Protein AF-A0A1I8AEU2-F1 (afdb_monomer)

Mean predicted aligned error: 7.52 Å

Foldseek 3Di:
DPPQVCVQVLCCQPVQWRDDPPPDDTDRHDDDDDDDDAPVVVVVQCPDPSCVSVVVRDDDDDDFDDLALVVLLVVVLVVCCPDPNVPFDDDPCPSSVLSLQQNLQQADADDQFGSSLLSCLSNPDDCCPPGVSRDHVVVSDVRRDDCRRVDTDDSVNSVVVVVVVRPPD

Sequence (169 aa):
APIKVLHPLLTATQEGNYNSTEGLGAIPYSGILLAHSNESEWHSFRNNKNNEAFIDRIYIVKVPYCLRVSDEIKIYDKLLFNSSLAKAHCAPDTLKMLAQFTVLSRLKEPENSNIYSKMRVYDGENLKDTDPKAKSIQEYRDSAGVDEGMNGLSTRFAFKILSKVFNFD

Organism: NCBI:txid37863

pLDDT: mean 86.26, std 9.97, range [40.31, 97.06]

InterPro domains:
  IPR010650 PrkA, C-terminal domain [PF06798] (116-166)
  IPR013153 PrkA, AAA domain [PF08298] (1-114)

Radius of gyration: 22.05 Å; Cα contacts (8 Å, |Δi|>4): 163; chains: 1; bounding box: 49×46×52 Å

Secondary structure (DSSP, 8-state):
--HHHHHHHHHHHHHSEE--SSSPPPEE--S-------HHHHHHHHT-GGGHHHHTT------PPP--HHHHHHHHHHHHHTSTTTTSPPPTTHHHHHHHHHHHTTSPPPTTS-HHHHHHHHHT---TTT-TTPPPHHHHHHHH-TTTTSSS--HHHHHHHHHHHTT--

Structure (mmCIF, N/CA/C/O backbone):
data_AF-A0A1I8AEU2-F1
#
_entry.id   AF-A0A1I8AEU2-F1
#
loop_
_atom_site.group_PDB
_atom_site.id
_atom_site.type_symbol
_atom_site.label_atom_id
_atom_site.label_alt_id
_atom_site.label_comp_id
_atom_site.label_asym_id
_atom_site.label_entity_id
_atom_site.label_seq_id
_atom_site.pdbx_PDB_ins_code
_atom_site.Cartn_x
_atom_site.Cartn_y
_atom_site.Cartn_z
_atom_site.occupancy
_atom_site.B_iso_or_equiv
_atom_site.auth_seq_id
_atom_site.auth_comp_id
_atom_site.auth_asym_id
_atom_site.auth_atom_id
_atom_site.pdbx_PDB_model_num
ATOM 1 N N . ALA A 1 1 ? 20.715 -3.245 -8.537 1.00 46.84 1 ALA A N 1
ATOM 2 C CA . ALA A 1 1 ? 21.049 -4.096 -9.702 1.00 46.84 1 ALA A CA 1
ATOM 3 C C . ALA A 1 1 ? 22.408 -3.681 -10.271 1.00 46.84 1 ALA A C 1
ATOM 5 O O . ALA A 1 1 ? 22.770 -2.520 -10.098 1.00 46.84 1 ALA A O 1
ATOM 6 N N . PRO A 1 2 ? 23.173 -4.580 -10.915 1.00 51.25 2 PRO A N 1
ATOM 7 C CA . PRO A 1 2 ? 24.433 -4.219 -11.563 1.00 51.25 2 PRO A CA 1
ATOM 8 C C . PRO A 1 2 ? 24.190 -3.206 -12.691 1.00 51.25 2 PRO A C 1
ATOM 10 O O . PRO A 1 2 ? 23.219 -3.337 -13.433 1.00 51.25 2 PRO A O 1
ATOM 13 N N . ILE A 1 3 ? 25.093 -2.235 -12.856 1.00 55.44 3 ILE A N 1
ATOM 14 C CA . ILE A 1 3 ? 25.007 -1.135 -13.843 1.00 55.44 3 ILE A CA 1
ATOM 15 C C . ILE A 1 3 ? 24.735 -1.646 -15.274 1.00 55.44 3 ILE A C 1
ATOM 17 O O . ILE A 1 3 ? 23.990 -1.022 -16.026 1.00 55.44 3 ILE A O 1
ATOM 21 N N . LYS A 1 4 ? 25.255 -2.834 -15.623 1.00 56.06 4 LYS A N 1
ATOM 22 C CA . LYS A 1 4 ? 25.052 -3.483 -16.932 1.00 56.06 4 LYS A CA 1
ATOM 23 C C . LYS A 1 4 ? 23.586 -3.789 -17.269 1.00 56.06 4 LYS A C 1
ATOM 25 O O . LYS A 1 4 ? 23.254 -3.864 -18.443 1.00 56.06 4 LYS A O 1
ATOM 30 N N . VAL A 1 5 ? 22.717 -3.947 -16.270 1.00 64.38 5 VAL A N 1
ATOM 31 C CA . VAL A 1 5 ? 21.297 -4.290 -16.476 1.00 64.38 5 VAL A CA 1
ATOM 32 C C . VAL A 1 5 ? 20.443 -3.044 -16.738 1.00 64.38 5 VAL A C 1
ATOM 34 O O . VAL A 1 5 ? 19.391 -3.133 -17.360 1.00 64.38 5 VAL A O 1
ATOM 37 N N . LEU A 1 6 ? 20.893 -1.869 -16.287 1.00 72.75 6 LEU A N 1
ATOM 38 C CA . LEU A 1 6 ? 20.122 -0.628 -16.397 1.00 72.75 6 LEU A CA 1
ATOM 39 C C . LEU A 1 6 ? 20.304 0.047 -17.762 1.00 72.75 6 LEU A C 1
ATOM 41 O O . LEU A 1 6 ? 19.353 0.607 -18.295 1.00 72.75 6 LEU A O 1
ATOM 45 N N . HIS A 1 7 ? 21.497 -0.037 -18.358 1.00 74.12 7 HIS A N 1
ATOM 46 C CA . HIS A 1 7 ? 21.808 0.644 -19.620 1.00 74.12 7 HIS A CA 1
ATOM 47 C C . HIS A 1 7 ? 20.855 0.288 -20.786 1.00 74.12 7 HIS A C 1
ATOM 49 O O . HIS A 1 7 ? 20.387 1.210 -21.454 1.00 74.12 7 HIS A O 1
ATOM 55 N N . PRO A 1 8 ? 20.471 -0.987 -21.008 1.00 80.44 8 PRO A N 1
ATOM 56 C CA . PRO A 1 8 ? 19.484 -1.338 -22.037 1.00 80.44 8 PRO A CA 1
ATOM 57 C C . PRO A 1 8 ? 18.094 -0.721 -21.817 1.00 80.44 8 PRO A C 1
ATOM 59 O O . PRO A 1 8 ? 17.364 -0.461 -22.769 1.00 80.44 8 PRO A O 1
ATOM 62 N N . LEU A 1 9 ? 17.712 -0.463 -20.561 1.00 82.19 9 LEU A N 1
ATOM 63 C CA . LEU A 1 9 ? 16.434 0.178 -20.231 1.00 82.19 9 LEU A CA 1
ATOM 64 C C . LEU A 1 9 ? 16.447 1.673 -20.577 1.00 82.19 9 LEU A C 1
ATOM 66 O O . LEU A 1 9 ? 15.413 2.248 -20.922 1.00 82.19 9 LEU A O 1
ATOM 70 N N . LEU A 1 10 ? 17.622 2.305 -20.524 1.00 80.62 10 LEU A N 1
ATOM 71 C CA . LEU A 1 10 ? 17.780 3.705 -20.900 1.00 80.62 10 LEU A CA 1
ATOM 72 C C . LEU A 1 10 ? 17.579 3.892 -22.406 1.00 80.62 10 LEU A C 1
ATOM 74 O O . LEU A 1 10 ? 16.810 4.754 -22.818 1.00 80.62 10 LEU A O 1
ATOM 78 N N . THR A 1 11 ? 18.207 3.044 -23.223 1.00 81.12 11 THR A N 1
ATOM 79 C CA . THR A 1 11 ? 18.029 3.093 -24.683 1.00 81.12 11 THR A CA 1
ATOM 80 C C . THR A 1 11 ? 16.595 2.725 -25.065 1.00 81.12 11 THR A C 1
ATOM 82 O O . THR A 1 11 ? 16.008 3.369 -25.928 1.00 81.12 11 THR A O 1
ATOM 85 N N . ALA A 1 12 ? 15.969 1.779 -24.353 1.00 85.44 12 ALA A N 1
ATOM 86 C CA . ALA A 1 12 ? 14.570 1.421 -24.580 1.00 85.44 12 ALA A CA 1
ATOM 87 C C . ALA A 1 12 ? 13.617 2.608 -24.341 1.00 85.44 12 ALA A C 1
ATOM 89 O O . ALA A 1 12 ? 12.700 2.831 -25.126 1.00 85.44 12 ALA A O 1
ATOM 90 N N . THR A 1 13 ? 13.846 3.398 -23.288 1.00 81.75 13 THR A N 1
ATOM 91 C CA . THR A 1 13 ? 13.002 4.564 -22.949 1.00 81.75 13 THR A CA 1
ATOM 92 C C . THR A 1 13 ? 13.289 5.813 -23.774 1.00 81.75 13 THR A C 1
ATOM 94 O O . THR A 1 13 ? 12.400 6.648 -23.915 1.00 81.75 13 THR A O 1
ATOM 97 N N . GLN A 1 14 ? 14.503 5.962 -24.310 1.00 80.19 14 GLN A N 1
ATOM 98 C CA . GLN A 1 14 ? 14.904 7.140 -25.086 1.00 80.19 14 GLN A CA 1
ATOM 99 C C . GLN A 1 14 ? 14.787 6.938 -26.596 1.00 80.19 14 GLN A C 1
ATOM 101 O O . GLN A 1 14 ? 14.231 7.779 -27.294 1.00 80.19 14 GLN A O 1
ATOM 106 N N . GLU A 1 15 ? 15.350 5.842 -27.096 1.00 83.19 15 GLU A N 1
ATOM 107 C CA . GLU A 1 15 ? 15.548 5.587 -28.526 1.00 83.19 15 GLU A CA 1
ATOM 108 C C . GLU A 1 15 ? 14.468 4.664 -29.098 1.00 83.19 15 GLU A C 1
ATOM 110 O O . GLU A 1 15 ? 14.429 4.434 -30.304 1.00 83.19 15 GLU A O 1
ATOM 115 N N . GLY A 1 16 ? 13.610 4.098 -28.240 1.00 83.19 16 GLY A N 1
ATOM 116 C CA . GLY A 1 16 ? 12.648 3.073 -28.640 1.00 83.19 16 GLY A CA 1
ATOM 117 C C . GLY A 1 16 ? 13.327 1.778 -29.083 1.00 83.19 16 GLY A C 1
ATOM 118 O O . GLY A 1 16 ? 12.747 1.020 -29.852 1.00 83.19 16 GLY A O 1
ATOM 119 N N . ASN A 1 17 ? 14.557 1.527 -28.621 1.00 86.88 17 ASN A N 1
ATOM 120 C CA . ASN A 1 17 ? 15.346 0.350 -28.969 1.00 86.88 17 ASN A CA 1
ATOM 121 C C . ASN A 1 17 ? 16.006 -0.249 -27.722 1.00 86.88 17 ASN A C 1
ATOM 123 O O . ASN A 1 17 ? 16.746 0.412 -26.991 1.00 86.88 17 ASN A O 1
ATOM 127 N N . TYR A 1 18 ? 15.761 -1.530 -27.480 1.00 85.81 18 TYR A N 1
ATOM 128 C CA . TYR A 1 18 ? 16.434 -2.295 -26.443 1.00 85.81 18 TYR A CA 1
ATOM 129 C C . TYR A 1 18 ? 17.752 -2.857 -26.988 1.00 85.81 18 TYR A C 1
ATOM 131 O O . TYR A 1 18 ? 17.756 -3.755 -27.834 1.00 85.81 18 TYR A O 1
ATOM 139 N N . ASN A 1 19 ? 18.875 -2.338 -26.489 1.00 82.81 19 ASN A N 1
ATOM 140 C CA . ASN A 1 19 ? 20.209 -2.785 -26.882 1.00 82.81 19 ASN A CA 1
ATOM 141 C C . ASN A 1 19 ? 20.679 -3.899 -25.938 1.00 82.81 19 ASN A C 1
ATOM 143 O O . ASN A 1 19 ? 21.010 -3.643 -24.780 1.00 82.81 19 ASN A O 1
ATOM 147 N N . SER A 1 20 ? 20.679 -5.142 -26.426 1.00 75.81 20 SER A N 1
ATOM 148 C CA . SER A 1 20 ? 21.097 -6.314 -25.650 1.00 75.81 20 SER A CA 1
ATOM 149 C C . SER A 1 20 ? 22.590 -6.278 -25.305 1.00 75.81 20 SER A C 1
ATOM 151 O O . SER A 1 20 ? 23.407 -5.709 -26.027 1.00 75.81 20 SER A O 1
ATOM 153 N N . THR A 1 21 ? 22.964 -6.929 -24.204 1.00 70.31 21 THR A N 1
ATOM 154 C CA . THR A 1 21 ? 24.356 -7.028 -23.745 1.00 70.31 21 THR A CA 1
ATOM 155 C C . THR A 1 21 ? 25.172 -8.116 -24.457 1.00 70.31 21 THR A C 1
ATOM 157 O O . THR A 1 21 ? 26.385 -8.156 -24.271 1.00 70.31 21 THR A O 1
ATOM 160 N N . GLU A 1 22 ? 24.548 -8.987 -25.263 1.00 71.19 22 GLU A N 1
ATOM 161 C CA . GLU A 1 22 ? 25.181 -10.201 -25.820 1.00 71.19 22 GLU A CA 1
ATOM 162 C C . GLU A 1 22 ? 25.041 -10.338 -27.347 1.00 71.19 22 GLU A C 1
ATOM 164 O O . GLU A 1 22 ? 24.439 -11.282 -27.849 1.00 71.19 22 GLU A O 1
ATOM 169 N N . GLY A 1 23 ? 25.591 -9.391 -28.116 1.00 66.44 23 GLY A N 1
ATOM 170 C CA . GLY A 1 23 ? 25.779 -9.535 -29.575 1.00 66.44 23 GLY A CA 1
ATOM 171 C C . GLY A 1 23 ? 24.501 -9.594 -30.427 1.00 66.44 23 GLY A C 1
ATOM 172 O O . GLY A 1 23 ? 24.580 -9.658 -31.652 1.00 66.44 23 GLY A O 1
ATOM 173 N N . LEU A 1 24 ? 23.329 -9.544 -29.797 1.00 73.62 24 LEU A N 1
ATOM 174 C CA . LEU A 1 24 ? 22.045 -9.360 -30.456 1.00 73.62 24 LEU A CA 1
ATOM 175 C C . LEU A 1 24 ? 21.896 -7.892 -30.868 1.00 73.62 24 LEU A C 1
ATOM 177 O O . LEU A 1 24 ? 22.227 -6.986 -30.100 1.00 73.62 24 LEU A O 1
ATOM 181 N N . GLY A 1 25 ? 21.398 -7.667 -32.084 1.00 79.06 25 GLY A N 1
ATOM 182 C CA . GLY A 1 25 ? 21.100 -6.327 -32.586 1.00 79.06 25 GLY A CA 1
ATOM 183 C C . GLY A 1 25 ? 20.028 -5.613 -31.758 1.00 79.06 25 GLY A C 1
ATOM 184 O O . GLY A 1 25 ? 19.332 -6.227 -30.947 1.00 79.06 25 GLY A O 1
ATOM 185 N N . ALA A 1 26 ? 19.897 -4.306 -31.979 1.00 83.69 26 ALA A N 1
ATOM 186 C CA . ALA A 1 26 ? 18.872 -3.485 -31.346 1.00 83.69 26 ALA A CA 1
ATOM 187 C C . ALA A 1 26 ? 17.470 -4.056 -31.616 1.00 83.69 26 ALA A C 1
ATOM 189 O O . ALA A 1 26 ? 17.099 -4.296 -32.767 1.00 83.69 26 ALA A O 1
ATOM 190 N N . ILE A 1 27 ? 16.695 -4.272 -30.554 1.00 89.31 27 ILE A N 1
ATOM 191 C CA . ILE A 1 27 ? 15.317 -4.759 -30.647 1.00 89.31 27 ILE A CA 1
ATOM 192 C C . ILE A 1 27 ? 14.381 -3.551 -30.542 1.00 89.31 27 ILE A C 1
ATOM 194 O O . ILE A 1 27 ? 14.435 -2.862 -29.521 1.00 89.31 27 ILE A O 1
ATOM 198 N N . PRO A 1 28 ? 13.500 -3.297 -31.527 1.00 90.12 28 PRO A N 1
ATOM 199 C CA . PRO A 1 28 ? 12.493 -2.249 -31.410 1.00 90.12 28 PRO A CA 1
ATOM 200 C C . PRO A 1 28 ? 11.640 -2.444 -30.152 1.00 90.12 28 PRO A C 1
ATOM 202 O O . PRO A 1 28 ? 11.097 -3.523 -29.914 1.00 90.12 28 PRO A O 1
ATOM 205 N N . TYR A 1 29 ? 11.519 -1.396 -29.345 1.00 89.56 29 TYR A N 1
ATOM 206 C CA . TYR A 1 29 ? 10.792 -1.384 -28.085 1.00 89.56 29 TYR A CA 1
ATOM 207 C C . TYR A 1 29 ? 9.735 -0.278 -28.088 1.00 89.56 29 TYR A C 1
ATOM 209 O O . TYR A 1 29 ? 10.033 0.904 -28.238 1.00 89.56 29 TYR A O 1
ATOM 217 N N . SER A 1 30 ? 8.486 -0.673 -27.858 1.00 90.94 30 SER A N 1
ATOM 218 C CA . SER A 1 30 ? 7.375 0.236 -27.595 1.00 90.94 30 SER A CA 1
ATOM 219 C C . SER A 1 30 ? 6.575 -0.324 -26.427 1.00 90.94 30 SER A C 1
ATOM 221 O O . SER A 1 30 ? 5.923 -1.361 -26.547 1.00 90.94 30 SER A O 1
ATOM 223 N N . GLY A 1 31 ? 6.682 0.314 -25.265 1.00 89.00 31 GLY A N 1
ATOM 224 C CA . GLY A 1 31 ? 6.042 -0.172 -24.050 1.00 89.00 31 GLY A CA 1
ATOM 225 C C . GLY A 1 31 ? 6.345 0.684 -22.829 1.00 89.00 31 GLY A C 1
ATOM 226 O O . GLY A 1 31 ? 7.133 1.628 -22.878 1.00 89.00 31 GLY A O 1
ATOM 227 N N . ILE A 1 32 ? 5.727 0.322 -21.708 1.00 88.25 32 ILE A N 1
ATOM 228 C CA . ILE A 1 32 ? 5.923 0.981 -20.416 1.00 88.25 32 ILE A CA 1
ATOM 229 C C . ILE A 1 32 ? 6.845 0.117 -19.560 1.00 88.25 32 ILE A C 1
ATOM 231 O O . ILE A 1 32 ? 6.589 -1.071 -19.367 1.00 88.25 32 ILE A O 1
ATOM 235 N N . LEU A 1 33 ? 7.891 0.730 -19.007 1.00 86.88 33 LEU A N 1
ATOM 236 C CA . LEU A 1 33 ? 8.703 0.099 -17.973 1.00 86.88 33 LEU A CA 1
ATOM 237 C C . LEU A 1 33 ? 8.072 0.366 -16.607 1.00 86.88 33 LEU A C 1
ATOM 239 O O . LEU A 1 33 ? 8.025 1.507 -16.152 1.00 86.88 33 LEU A O 1
ATOM 243 N N . LEU A 1 34 ? 7.609 -0.696 -15.950 1.00 90.38 34 LEU A N 1
ATOM 244 C CA . LEU A 1 34 ? 7.126 -0.642 -14.575 1.00 90.38 34 LEU A CA 1
ATOM 245 C C . LEU A 1 34 ? 8.146 -1.311 -13.654 1.00 90.38 34 LEU A C 1
ATOM 247 O O . LEU A 1 34 ? 8.475 -2.484 -13.825 1.00 90.38 34 LEU A O 1
ATOM 251 N N . ALA A 1 35 ? 8.616 -0.569 -12.657 1.00 87.94 35 ALA A N 1
ATOM 252 C CA . ALA A 1 35 ? 9.497 -1.076 -11.616 1.00 87.94 35 ALA A CA 1
ATOM 253 C C . ALA A 1 35 ? 8.827 -0.928 -10.247 1.00 87.94 35 ALA A C 1
ATOM 255 O O . ALA A 1 35 ? 8.070 0.012 -10.013 1.00 87.94 35 ALA A O 1
ATOM 256 N N . HIS A 1 36 ? 9.129 -1.852 -9.340 1.00 90.19 36 HIS A N 1
ATOM 257 C CA . HIS A 1 36 ? 8.766 -1.758 -7.931 1.00 90.19 36 HIS A CA 1
ATOM 258 C C . HIS A 1 36 ? 10.043 -1.821 -7.095 1.00 90.19 36 HIS A C 1
ATOM 260 O O . HIS A 1 36 ? 10.994 -2.513 -7.456 1.00 90.19 36 HIS A O 1
ATOM 266 N N . SER A 1 37 ? 10.078 -1.084 -5.991 1.00 88.00 37 SER A N 1
ATOM 267 C CA . SER A 1 37 ? 11.194 -1.088 -5.049 1.00 88.00 37 SER A CA 1
ATOM 268 C C . SER A 1 37 ? 10.700 -0.620 -3.684 1.00 88.00 37 SER A C 1
ATOM 270 O O . SER A 1 37 ? 9.654 0.024 -3.580 1.00 88.00 37 SER A O 1
ATOM 272 N N . ASN A 1 38 ? 11.447 -0.958 -2.640 1.00 86.75 38 ASN A N 1
ATOM 273 C CA . ASN A 1 38 ? 11.198 -0.449 -1.297 1.00 86.75 38 ASN A CA 1
ATOM 274 C C . ASN A 1 38 ? 11.781 0.965 -1.152 1.00 86.75 38 ASN A C 1
ATOM 276 O O . ASN A 1 38 ? 12.734 1.323 -1.843 1.00 86.75 38 ASN A O 1
ATOM 280 N N . GLU A 1 39 ? 11.273 1.756 -0.201 1.00 84.38 39 GLU A N 1
ATOM 281 C CA . GLU A 1 39 ? 11.721 3.147 -0.006 1.00 84.38 39 GLU A CA 1
ATOM 282 C C . GLU A 1 39 ? 13.239 3.238 0.258 1.00 84.38 39 GLU A C 1
ATOM 284 O O . GLU A 1 39 ? 13.916 4.108 -0.284 1.00 84.38 39 GLU A O 1
ATOM 289 N N . SER A 1 40 ? 13.806 2.308 1.035 1.00 84.75 40 SER A N 1
ATOM 290 C CA . SER A 1 40 ? 15.242 2.285 1.353 1.00 84.75 40 SER A CA 1
ATOM 291 C C . SER A 1 40 ? 16.120 2.077 0.117 1.00 84.75 40 SER A C 1
ATOM 293 O O . SER A 1 40 ? 17.087 2.808 -0.094 1.00 84.75 40 SER A O 1
ATOM 295 N N . GLU A 1 41 ? 15.764 1.106 -0.720 1.00 86.44 41 GLU A N 1
ATOM 296 C CA . GLU A 1 41 ? 16.457 0.826 -1.976 1.00 86.44 41 GLU A CA 1
ATOM 297 C C . GLU A 1 41 ? 16.308 1.983 -2.960 1.00 86.44 41 GLU A C 1
ATOM 299 O O . GLU A 1 41 ? 17.288 2.371 -3.595 1.00 86.44 41 GLU A O 1
ATOM 304 N N . TRP A 1 42 ? 15.115 2.579 -3.038 1.00 87.38 42 TRP A N 1
ATOM 305 C CA . TRP A 1 42 ? 14.871 3.774 -3.836 1.00 87.38 42 TRP A CA 1
ATOM 306 C C . TRP A 1 42 ? 15.748 4.949 -3.387 1.00 87.38 42 TRP A C 1
ATOM 308 O O . TRP A 1 42 ? 16.372 5.602 -4.222 1.00 87.38 42 TRP A O 1
ATOM 318 N N . HIS A 1 43 ? 15.872 5.198 -2.080 1.00 87.19 43 HIS A N 1
ATOM 319 C CA . HIS A 1 43 ? 16.760 6.238 -1.557 1.00 87.19 43 HIS A CA 1
ATOM 320 C C . HIS A 1 43 ? 18.223 5.983 -1.927 1.00 87.19 43 HIS A C 1
ATOM 322 O O . HIS A 1 43 ? 18.903 6.893 -2.403 1.00 87.19 43 HIS A O 1
ATOM 328 N N . SER A 1 44 ? 18.711 4.749 -1.766 1.00 87.75 44 SER A N 1
ATOM 329 C CA . SER A 1 44 ? 20.064 4.383 -2.198 1.00 87.75 44 SER A CA 1
ATOM 330 C C . SER A 1 44 ? 20.249 4.530 -3.712 1.00 8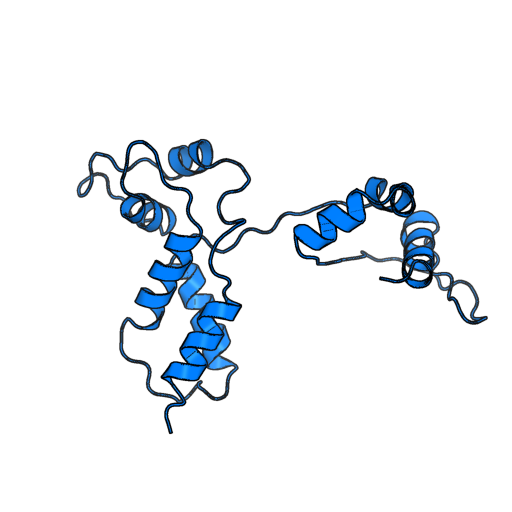7.75 44 SER A C 1
ATOM 332 O O . SER A 1 44 ? 21.297 4.996 -4.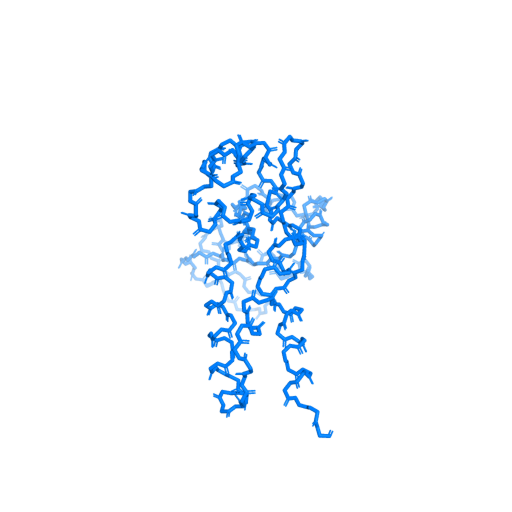158 1.00 87.75 44 SER A O 1
ATOM 334 N N . PHE A 1 45 ? 19.236 4.170 -4.504 1.00 86.25 45 PHE A N 1
ATOM 335 C CA . PHE A 1 45 ? 19.249 4.292 -5.960 1.00 86.25 45 PHE A CA 1
ATOM 336 C C . PHE A 1 45 ? 19.305 5.755 -6.407 1.00 86.25 45 PHE A C 1
ATOM 338 O O . PHE A 1 45 ? 20.133 6.091 -7.254 1.00 86.25 45 PHE A O 1
ATOM 345 N N . ARG A 1 46 ? 18.473 6.614 -5.805 1.00 85.81 46 ARG A N 1
ATOM 346 C CA . ARG A 1 46 ? 18.388 8.053 -6.085 1.00 85.81 46 ARG A CA 1
ATOM 347 C C . ARG A 1 46 ? 19.664 8.799 -5.698 1.00 85.81 46 ARG A C 1
ATOM 349 O O . ARG A 1 46 ? 20.071 9.715 -6.399 1.00 85.81 46 ARG A O 1
ATOM 356 N N . ASN A 1 47 ? 20.297 8.415 -4.591 1.00 86.31 47 ASN A N 1
ATOM 357 C CA . ASN A 1 47 ? 21.506 9.082 -4.099 1.00 86.31 47 ASN A CA 1
ATOM 358 C C . ASN A 1 47 ? 22.770 8.717 -4.899 1.00 86.31 47 ASN A C 1
ATOM 360 O O . ASN A 1 47 ? 23.824 9.322 -4.703 1.00 86.31 47 ASN A O 1
ATOM 364 N N . ASN A 1 48 ? 22.692 7.730 -5.793 1.00 86.50 48 ASN A N 1
ATOM 365 C CA . ASN A 1 48 ? 23.813 7.330 -6.628 1.00 86.50 48 ASN A CA 1
ATOM 366 C C . ASN A 1 48 ? 23.880 8.186 -7.903 1.00 86.50 48 ASN A C 1
ATOM 368 O O . ASN A 1 48 ? 23.041 8.048 -8.791 1.00 86.50 48 ASN A O 1
ATOM 372 N N . LYS A 1 49 ? 24.929 9.011 -8.028 1.00 82.56 49 LYS A N 1
ATOM 373 C CA . LYS A 1 49 ? 25.161 9.891 -9.190 1.00 82.56 49 LYS A CA 1
ATOM 374 C C . LYS A 1 49 ? 25.215 9.150 -10.528 1.00 82.56 49 LYS A C 1
ATOM 376 O O . LYS A 1 49 ? 24.814 9.698 -11.545 1.00 82.56 49 LYS A O 1
ATOM 381 N N . ASN A 1 50 ? 25.633 7.883 -10.542 1.00 80.19 50 ASN A N 1
ATOM 382 C CA . ASN A 1 50 ? 25.653 7.089 -11.776 1.00 80.19 50 ASN A CA 1
ATOM 383 C C . ASN A 1 50 ? 24.243 6.820 -12.336 1.00 80.19 50 ASN A C 1
ATOM 385 O O . ASN A 1 50 ? 24.110 6.455 -13.501 1.00 80.19 50 ASN A O 1
ATOM 389 N N . ASN A 1 51 ? 23.200 6.985 -11.517 1.00 80.25 51 ASN A N 1
ATOM 390 C CA . ASN A 1 51 ? 21.811 6.750 -11.898 1.00 80.25 51 ASN A CA 1
ATOM 391 C C . ASN A 1 51 ? 21.059 8.039 -12.255 1.00 80.25 51 ASN A C 1
ATOM 393 O O . ASN A 1 51 ? 19.874 7.964 -12.565 1.00 80.25 51 ASN A O 1
ATOM 397 N N . GLU A 1 52 ? 21.711 9.204 -12.228 1.00 79.31 52 GLU A N 1
ATOM 398 C CA . GLU A 1 52 ? 21.070 10.509 -12.438 1.00 79.31 52 GLU A CA 1
ATOM 399 C C . GLU A 1 52 ? 20.264 10.563 -13.745 1.00 79.31 52 GLU A C 1
ATOM 401 O O . GLU A 1 52 ? 19.092 10.929 -13.740 1.00 79.31 52 GLU A O 1
ATOM 406 N N . ALA A 1 53 ? 20.820 10.024 -14.835 1.00 77.81 53 ALA A N 1
ATOM 407 C CA . ALA A 1 53 ? 20.133 9.937 -16.123 1.00 77.81 53 ALA A CA 1
ATOM 408 C C . ALA A 1 53 ? 18.831 9.103 -16.095 1.00 77.81 53 ALA A C 1
ATOM 410 O O . ALA A 1 53 ? 17.952 9.311 -16.933 1.00 77.81 53 ALA A O 1
ATOM 411 N N . PHE A 1 54 ? 18.685 8.156 -15.165 1.00 78.12 54 PHE A N 1
ATOM 412 C CA . PHE A 1 54 ? 17.438 7.404 -14.994 1.00 78.12 54 PHE A CA 1
ATOM 413 C C . PHE A 1 54 ? 16.406 8.197 -14.204 1.00 78.12 54 PHE A C 1
ATOM 415 O O . PHE A 1 54 ? 15.222 8.118 -14.513 1.00 78.12 54 PHE A O 1
ATOM 422 N N . ILE A 1 55 ? 16.841 8.957 -13.198 1.00 81.31 55 ILE A N 1
ATOM 423 C CA . ILE A 1 55 ? 15.945 9.658 -12.272 1.00 81.31 55 ILE A CA 1
ATOM 424 C C . ILE A 1 55 ? 15.068 10.661 -13.028 1.00 81.31 55 ILE A C 1
ATOM 426 O O . ILE A 1 55 ? 13.861 10.681 -12.803 1.00 81.31 55 ILE A O 1
ATOM 430 N N . ASP A 1 56 ? 15.635 11.392 -13.990 1.00 80.94 56 ASP A N 1
ATOM 431 C CA . ASP A 1 56 ? 14.895 12.365 -14.812 1.00 80.94 56 ASP A CA 1
ATOM 432 C C . ASP A 1 56 ? 13.814 11.737 -15.709 1.00 80.94 56 ASP A C 1
ATOM 434 O O . ASP A 1 56 ? 12.965 12.438 -16.256 1.00 80.94 56 ASP A O 1
ATOM 438 N N . ARG A 1 57 ? 13.843 10.412 -15.889 1.00 81.44 57 ARG A N 1
ATOM 439 C CA . ARG A 1 57 ? 12.957 9.661 -16.794 1.00 81.44 57 ARG A CA 1
ATOM 440 C C . ARG A 1 57 ? 11.994 8.733 -16.056 1.00 81.44 57 ARG A C 1
ATOM 442 O O . ARG A 1 57 ? 11.255 7.988 -16.694 1.00 81.44 57 ARG A O 1
ATOM 449 N N . ILE A 1 58 ? 12.007 8.752 -14.724 1.00 85.25 58 ILE A N 1
ATOM 450 C CA . ILE A 1 58 ? 11.159 7.906 -13.884 1.00 85.25 58 ILE A CA 1
ATOM 451 C C . ILE A 1 58 ? 10.045 8.750 -13.268 1.00 85.25 58 ILE A C 1
ATOM 453 O O . ILE A 1 58 ? 10.293 9.746 -12.594 1.00 85.25 58 ILE A O 1
ATOM 457 N N . TYR A 1 59 ? 8.809 8.279 -13.418 1.00 88.12 59 TYR A N 1
ATOM 458 C CA . TYR A 1 59 ? 7.679 8.767 -12.635 1.00 88.12 59 TYR A CA 1
ATOM 459 C C . TYR A 1 59 ? 7.505 7.894 -11.396 1.00 88.12 59 TYR A C 1
ATOM 461 O O . TYR A 1 59 ? 7.265 6.691 -11.493 1.00 88.12 59 TYR A O 1
ATOM 469 N N . ILE A 1 60 ? 7.638 8.506 -10.220 1.00 88.25 60 ILE A N 1
ATOM 470 C CA . ILE A 1 60 ? 7.528 7.802 -8.943 1.00 88.25 60 ILE A CA 1
ATOM 471 C C . ILE A 1 60 ? 6.080 7.864 -8.479 1.00 88.25 60 ILE A C 1
ATOM 473 O O . ILE A 1 60 ? 5.531 8.945 -8.269 1.00 88.25 60 ILE A O 1
ATOM 477 N N . VAL A 1 61 ? 5.490 6.696 -8.254 1.00 90.69 61 VAL A N 1
ATOM 478 C CA . VAL A 1 61 ? 4.187 6.565 -7.604 1.00 90.69 61 VAL A CA 1
ATOM 479 C C . VAL A 1 61 ? 4.410 5.907 -6.251 1.00 90.69 61 VAL A C 1
ATOM 481 O O . VAL A 1 61 ? 4.812 4.746 -6.180 1.00 90.69 61 VAL A O 1
ATOM 484 N N . LYS A 1 62 ? 4.169 6.654 -5.169 1.00 89.75 62 LYS A N 1
ATOM 485 C CA . LYS A 1 62 ? 4.175 6.096 -3.813 1.00 89.75 62 LYS A CA 1
ATOM 486 C C . LYS A 1 62 ? 2.858 5.367 -3.565 1.00 89.75 62 LYS A C 1
ATOM 488 O O . LYS A 1 62 ? 1.791 5.930 -3.796 1.00 89.75 62 LYS A O 1
ATOM 493 N N . VAL A 1 63 ? 2.941 4.127 -3.093 1.00 90.75 63 VAL A N 1
ATOM 494 C CA . VAL A 1 63 ? 1.772 3.289 -2.802 1.00 90.75 63 VAL A CA 1
ATOM 495 C C . VAL A 1 63 ? 1.748 2.998 -1.299 1.00 90.75 63 VAL A C 1
ATOM 497 O O . VAL A 1 63 ? 2.531 2.160 -0.847 1.00 90.75 63 VAL A O 1
ATOM 500 N N . PRO A 1 64 ? 0.897 3.685 -0.513 1.00 92.69 64 PRO A N 1
ATOM 501 C CA . PRO A 1 64 ? 0.782 3.426 0.916 1.00 92.69 64 PRO A CA 1
ATOM 502 C C . PRO A 1 64 ? 0.058 2.102 1.183 1.00 92.69 64 PRO A C 1
ATOM 504 O O . PRO A 1 64 ? -0.653 1.561 0.329 1.00 92.69 64 PRO A O 1
ATOM 507 N N . TYR A 1 65 ? 0.197 1.592 2.403 1.00 94.88 65 TYR A N 1
ATOM 508 C CA . TYR A 1 65 ? -0.609 0.478 2.882 1.00 94.88 65 TYR A CA 1
ATOM 509 C C . TYR A 1 65 ? -2.097 0.839 2.962 1.00 94.88 65 TYR A C 1
ATOM 511 O O . TYR A 1 65 ? -2.475 2.000 3.119 1.00 94.88 65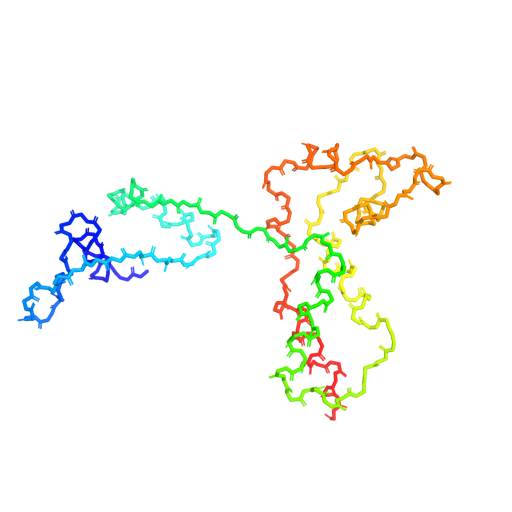 TYR A O 1
ATOM 519 N N . CYS A 1 66 ? -2.958 -0.183 2.929 1.00 94.81 66 CYS A N 1
ATOM 520 C CA . CYS A 1 66 ? -4.384 0.006 3.167 1.00 94.81 66 CYS A CA 1
ATOM 521 C C . CYS A 1 66 ? -4.628 0.536 4.585 1.00 94.81 66 CYS A C 1
ATOM 523 O O . CYS A 1 66 ? -4.094 0.013 5.567 1.00 94.81 66 CYS A O 1
ATOM 525 N N . LEU A 1 67 ? -5.458 1.575 4.662 1.00 95.81 67 LEU A N 1
ATOM 526 C CA . LEU A 1 67 ? -5.813 2.276 5.899 1.00 95.81 67 LEU A CA 1
ATOM 527 C C . LEU A 1 67 ? -7.252 1.995 6.352 1.00 95.81 67 LEU A C 1
ATOM 529 O O . LEU A 1 67 ? -7.711 2.549 7.347 1.00 95.81 67 LEU A O 1
ATOM 533 N N . ARG A 1 68 ? -7.972 1.158 5.601 1.00 96.75 68 ARG A N 1
ATOM 534 C CA . ARG A 1 68 ? -9.348 0.752 5.879 1.00 96.75 68 ARG A CA 1
ATOM 535 C C . ARG A 1 68 ? -9.349 -0.692 6.337 1.00 96.75 68 ARG A C 1
ATOM 537 O O . ARG A 1 68 ? -8.765 -1.553 5.678 1.00 96.75 68 ARG A O 1
ATOM 544 N N . VAL A 1 69 ? -10.011 -0.946 7.457 1.00 96.88 69 VAL A N 1
ATOM 545 C CA . VAL A 1 69 ? -10.099 -2.284 8.054 1.00 96.88 69 VAL A CA 1
ATOM 546 C C . VAL A 1 69 ? -10.831 -3.225 7.104 1.00 96.88 69 VAL A C 1
ATOM 548 O O . VAL A 1 69 ? -10.356 -4.328 6.846 1.00 96.88 69 VAL A O 1
ATOM 551 N N . SER A 1 70 ? -11.936 -2.763 6.519 1.00 97.06 70 SER A N 1
ATOM 552 C CA . SER A 1 70 ? -12.724 -3.520 5.547 1.00 97.06 70 SER A CA 1
ATOM 553 C C . SER A 1 70 ? -11.927 -3.936 4.307 1.00 97.06 70 SER A C 1
ATOM 555 O O . SER A 1 70 ? -12.126 -5.038 3.797 1.00 97.06 70 SER A O 1
ATOM 557 N N . ASP A 1 71 ? -11.007 -3.096 3.827 1.00 96.75 71 ASP A N 1
ATOM 558 C CA . ASP A 1 71 ? -10.177 -3.419 2.665 1.00 96.75 71 ASP A CA 1
ATOM 559 C C . ASP A 1 71 ? -9.026 -4.371 3.030 1.00 96.75 71 ASP A C 1
ATOM 561 O O . ASP A 1 71 ? -8.739 -5.291 2.266 1.00 96.75 71 ASP A O 1
ATOM 565 N N . GLU A 1 72 ? -8.435 -4.244 4.224 1.00 96.25 72 GLU A N 1
ATOM 566 C CA . GLU A 1 72 ? -7.416 -5.193 4.697 1.00 96.25 72 GLU A CA 1
ATOM 567 C C . GLU A 1 72 ? -7.999 -6.604 4.913 1.00 96.25 72 GLU A C 1
ATOM 569 O O . GLU A 1 72 ? -7.365 -7.593 4.543 1.00 96.25 72 GLU A O 1
ATOM 574 N N . ILE A 1 73 ? -9.235 -6.716 5.420 1.00 95.50 73 ILE A N 1
ATOM 575 C CA . ILE A 1 73 ? -9.938 -8.006 5.544 1.00 95.50 73 ILE A CA 1
ATOM 576 C C . ILE A 1 73 ? -10.068 -8.684 4.173 1.00 95.50 73 ILE A C 1
ATOM 578 O O . ILE A 1 73 ? -9.705 -9.851 4.040 1.00 95.50 73 ILE A O 1
ATOM 582 N N . LYS A 1 74 ? -10.481 -7.949 3.129 1.00 95.62 74 LYS A N 1
ATOM 583 C CA . LYS A 1 74 ? -10.594 -8.498 1.762 1.00 95.62 74 LYS A CA 1
ATOM 584 C C . LYS A 1 74 ? -9.258 -9.010 1.228 1.00 95.62 74 LYS A C 1
ATOM 586 O O . LYS A 1 74 ? -9.222 -9.984 0.474 1.00 95.62 74 LYS A O 1
ATOM 591 N N . ILE A 1 75 ? -8.154 -8.353 1.590 1.00 94.56 75 ILE A N 1
ATOM 592 C CA . ILE A 1 75 ? -6.813 -8.815 1.227 1.00 94.56 75 ILE A CA 1
ATOM 593 C C . ILE A 1 75 ? -6.523 -10.151 1.915 1.00 94.56 75 ILE A C 1
ATOM 595 O O . ILE A 1 75 ? -6.063 -11.082 1.252 1.00 94.56 75 ILE A O 1
ATOM 599 N N . TYR A 1 76 ? -6.826 -10.280 3.208 1.00 92.75 76 TYR A N 1
ATOM 600 C CA . TYR A 1 76 ? -6.647 -11.538 3.934 1.00 92.75 76 TYR A CA 1
ATOM 601 C C . TYR A 1 76 ? -7.525 -12.662 3.390 1.00 92.75 76 TYR A C 1
ATOM 603 O O . TYR A 1 76 ? -7.005 -13.752 3.162 1.00 92.75 76 TYR A O 1
ATOM 611 N N . ASP A 1 77 ? -8.796 -12.396 3.092 1.00 91.75 77 ASP A N 1
ATOM 612 C CA . ASP A 1 77 ? -9.698 -13.371 2.472 1.00 91.75 77 ASP A CA 1
ATOM 613 C C . ASP A 1 77 ? -9.138 -13.877 1.140 1.00 91.75 77 ASP A C 1
ATOM 615 O O . ASP A 1 77 ? -9.051 -15.084 0.901 1.00 91.75 77 ASP A O 1
ATOM 619 N N . LYS A 1 78 ? -8.668 -12.959 0.285 1.00 92.62 78 LYS A N 1
ATOM 620 C CA . LYS A 1 78 ? -8.039 -13.312 -0.993 1.00 92.62 78 LYS A CA 1
ATOM 621 C C . LYS A 1 78 ? -6.778 -14.156 -0.798 1.00 92.62 78 LYS A C 1
ATOM 623 O O . LYS A 1 78 ? -6.536 -15.077 -1.579 1.00 92.62 78 LYS A O 1
ATOM 628 N N . LEU A 1 79 ? -5.951 -13.842 0.198 1.00 89.31 79 LEU A N 1
ATOM 629 C CA . LEU A 1 79 ? -4.730 -14.599 0.485 1.00 89.31 79 LEU A CA 1
ATOM 630 C C . LEU A 1 79 ? -5.044 -15.995 1.030 1.00 89.31 79 LEU A C 1
ATOM 632 O O . LEU A 1 79 ? -4.432 -16.964 0.587 1.00 89.31 79 LEU A O 1
ATOM 636 N N . LEU A 1 80 ? -6.011 -16.109 1.943 1.00 88.25 80 LEU A N 1
ATOM 637 C CA . LEU A 1 80 ? -6.435 -17.383 2.518 1.00 88.25 80 LEU A CA 1
ATOM 638 C C . LEU A 1 80 ? -7.056 -18.297 1.465 1.00 88.25 80 LEU A C 1
ATOM 640 O O . LEU A 1 80 ? -6.666 -19.462 1.383 1.00 88.25 80 LEU A O 1
ATOM 644 N N . PHE A 1 81 ? -7.938 -17.762 0.618 1.00 88.00 81 PHE A N 1
ATOM 645 C CA . PHE A 1 81 ? -8.587 -18.514 -0.457 1.00 88.00 81 PHE A CA 1
ATOM 646 C C . PHE A 1 81 ? -7.583 -19.152 -1.428 1.00 88.00 81 PHE A C 1
ATOM 648 O O . PHE A 1 81 ? -7.778 -20.278 -1.874 1.00 88.00 81 PHE A O 1
ATOM 655 N N . ASN A 1 82 ? -6.483 -18.455 -1.728 1.00 85.06 82 ASN A N 1
ATOM 656 C CA . ASN A 1 82 ? -5.434 -18.947 -2.628 1.00 85.06 82 ASN A CA 1
ATOM 657 C C . ASN A 1 82 ? -4.343 -19.765 -1.912 1.00 85.06 82 ASN A C 1
ATOM 659 O O . ASN A 1 82 ? -3.329 -20.105 -2.522 1.00 85.06 82 ASN A O 1
ATOM 663 N N . SER A 1 83 ? -4.511 -20.055 -0.621 1.00 84.38 83 SER A N 1
ATOM 664 C CA . SER A 1 83 ? -3.530 -20.776 0.192 1.00 84.38 83 SER A CA 1
ATOM 665 C C . SER A 1 83 ? -4.004 -22.182 0.559 1.00 84.38 83 SER A C 1
ATOM 667 O O . SER A 1 83 ? -5.176 -22.528 0.418 1.00 84.38 83 SER A O 1
ATOM 669 N N . SER A 1 84 ? -3.101 -22.986 1.127 1.00 81.94 84 SER A N 1
ATOM 670 C CA . SER A 1 84 ? -3.443 -24.287 1.716 1.00 81.94 84 SER A CA 1
ATOM 671 C C . SER A 1 84 ? -4.446 -24.190 2.876 1.00 81.94 84 SER A C 1
ATOM 673 O O . SER A 1 84 ? -5.041 -25.195 3.251 1.00 81.94 84 SER A O 1
ATOM 675 N N . LEU A 1 85 ? -4.658 -22.989 3.427 1.00 80.75 85 LEU A N 1
ATOM 676 C CA . LEU A 1 85 ? -5.546 -22.719 4.557 1.00 80.75 85 LEU A CA 1
ATOM 677 C C . LEU A 1 85 ? -6.994 -22.443 4.138 1.00 80.75 85 LEU A C 1
ATOM 679 O O . LEU A 1 85 ? -7.828 -22.192 4.999 1.00 80.75 85 LEU A O 1
ATOM 683 N N . ALA A 1 86 ? -7.324 -22.505 2.844 1.00 81.69 86 ALA A N 1
ATOM 684 C CA . ALA A 1 86 ? -8.657 -22.166 2.337 1.00 81.69 86 ALA A CA 1
ATOM 685 C C . ALA A 1 86 ? -9.805 -22.967 2.988 1.00 81.69 86 ALA A C 1
ATOM 687 O O . ALA A 1 86 ? -10.941 -22.502 3.019 1.00 81.69 86 ALA A O 1
ATOM 688 N N . LYS A 1 87 ? -9.520 -24.173 3.501 1.00 82.00 87 LYS A N 1
ATOM 689 C CA . LYS A 1 87 ? -10.488 -25.044 4.195 1.00 82.00 87 LYS A CA 1
ATOM 690 C C . LYS A 1 87 ? -10.331 -25.051 5.719 1.00 82.00 87 LYS A C 1
ATOM 692 O O . LYS A 1 87 ? -11.077 -25.755 6.395 1.00 82.00 87 LYS A O 1
ATOM 697 N N . ALA A 1 88 ? -9.343 -24.339 6.255 1.00 83.44 88 ALA A N 1
ATOM 698 C CA . ALA A 1 88 ? -9.054 -24.346 7.679 1.00 83.44 88 ALA A CA 1
ATOM 699 C C . ALA A 1 88 ? -10.108 -23.535 8.450 1.00 83.44 88 ALA A C 1
ATOM 701 O O . ALA A 1 88 ? -10.615 -22.522 7.965 1.00 83.44 88 ALA A O 1
ATOM 702 N N . HIS A 1 89 ? -10.450 -23.982 9.659 1.00 82.25 89 HIS A N 1
ATOM 703 C CA . HIS A 1 89 ? -11.463 -23.309 10.466 1.00 82.25 89 HIS A CA 1
ATOM 704 C C . HIS A 1 89 ? -10.910 -21.999 11.037 1.00 82.25 89 HIS A C 1
ATOM 706 O O . HIS A 1 89 ? -9.955 -22.010 11.809 1.00 82.25 89 HIS A O 1
ATOM 712 N N . CYS A 1 90 ? -11.507 -20.870 10.656 1.00 82.81 90 CYS A N 1
ATOM 713 C CA . CYS A 1 90 ? -11.157 -19.552 11.175 1.00 82.81 90 CYS A CA 1
ATOM 714 C C . CYS A 1 90 ? -12.213 -19.117 12.188 1.00 82.81 90 CYS A C 1
ATOM 716 O O . CYS A 1 90 ? -13.395 -19.052 11.845 1.00 82.81 90 CYS A O 1
ATOM 718 N N . ALA A 1 91 ? -11.802 -18.808 13.421 1.00 86.38 91 ALA A N 1
ATOM 719 C CA . ALA A 1 91 ? -12.730 -18.275 14.408 1.00 86.38 91 ALA A CA 1
ATOM 720 C C . ALA A 1 91 ? -13.306 -16.929 13.923 1.00 86.38 91 ALA A C 1
ATOM 722 O O . ALA A 1 91 ? -12.564 -16.136 13.320 1.00 86.38 91 ALA A O 1
ATOM 723 N N . PRO A 1 92 ? -14.591 -16.642 14.205 1.00 85.00 92 PRO A N 1
ATOM 724 C CA . PRO A 1 92 ? -15.191 -15.350 13.896 1.00 85.00 92 PRO A CA 1
ATOM 725 C C . PRO A 1 92 ? -14.330 -14.192 14.416 1.00 85.00 92 PRO A C 1
ATOM 727 O O . PRO A 1 92 ? -13.635 -14.323 15.420 1.00 85.00 92 PRO A O 1
ATOM 730 N N . ASP A 1 93 ? -14.343 -13.069 13.702 1.00 89.81 93 ASP A N 1
ATOM 731 C CA . ASP A 1 93 ? -13.574 -11.856 14.012 1.00 89.81 93 ASP A CA 1
ATOM 732 C C . ASP A 1 93 ? -12.037 -11.968 14.001 1.00 89.81 93 ASP A C 1
ATOM 734 O O . ASP A 1 93 ? -11.376 -10.937 14.100 1.00 89.81 93 ASP A O 1
ATOM 738 N N . THR A 1 94 ? -11.433 -13.142 13.778 1.00 90.62 94 THR A N 1
ATOM 739 C CA . THR A 1 94 ? -9.960 -13.284 13.701 1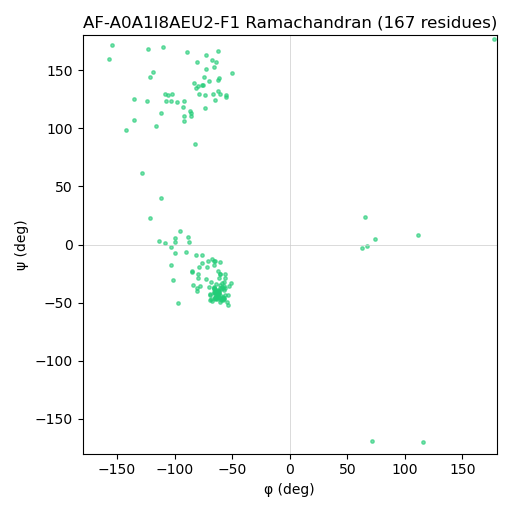.00 90.62 94 THR A CA 1
ATOM 740 C C . THR A 1 94 ? -9.346 -12.335 12.670 1.00 90.62 94 THR A C 1
ATOM 742 O O . THR A 1 94 ? -8.414 -11.584 12.966 1.00 90.62 94 THR A O 1
ATOM 745 N N . LEU A 1 95 ? -9.900 -12.326 11.452 1.00 92.56 95 LEU A N 1
ATOM 746 C CA . LEU A 1 95 ? -9.430 -11.449 10.378 1.00 92.56 95 LEU A CA 1
ATOM 747 C C . LEU A 1 95 ? -9.668 -9.979 10.697 1.00 92.56 95 LEU A C 1
ATOM 749 O O . LEU A 1 95 ? -8.815 -9.145 10.406 1.00 92.56 95 LEU A O 1
ATOM 753 N N . LYS A 1 96 ? -10.797 -9.669 11.339 1.00 94.75 96 LYS A N 1
ATOM 754 C CA . LYS A 1 96 ? -11.145 -8.310 11.750 1.00 94.75 96 LYS A CA 1
ATOM 755 C C . LYS A 1 96 ? -10.178 -7.788 12.806 1.00 94.75 96 LYS A C 1
ATOM 757 O O . LYS A 1 96 ? -9.664 -6.687 12.650 1.00 94.75 96 LYS A O 1
ATOM 762 N N . MET A 1 97 ? -9.876 -8.581 13.830 1.00 94.62 97 MET A N 1
ATOM 763 C CA . MET A 1 97 ? -8.927 -8.220 14.881 1.00 94.62 97 MET A CA 1
ATOM 764 C C . MET A 1 97 ? -7.525 -7.993 14.306 1.00 94.62 97 MET A C 1
ATOM 766 O O . MET A 1 97 ? -6.889 -6.979 14.599 1.00 94.62 97 MET A O 1
ATOM 770 N N . LEU A 1 98 ? -7.062 -8.890 13.430 1.00 94.75 98 LEU A N 1
ATOM 771 C CA . LEU A 1 98 ? -5.773 -8.736 12.759 1.00 94.75 98 LEU A CA 1
ATOM 772 C C . LEU A 1 98 ? -5.745 -7.500 11.846 1.00 94.75 98 LEU A C 1
ATOM 774 O O . LEU A 1 98 ? -4.756 -6.764 11.828 1.00 94.75 98 LEU A O 1
ATOM 778 N N . ALA A 1 99 ? -6.825 -7.241 11.108 1.00 96.19 99 ALA A N 1
ATOM 779 C CA . ALA A 1 99 ? -6.962 -6.069 10.248 1.00 96.19 99 ALA A CA 1
ATOM 780 C C . ALA A 1 99 ? -6.950 -4.770 11.060 1.00 96.19 99 ALA A C 1
ATOM 782 O O . ALA A 1 99 ? -6.204 -3.856 10.729 1.00 96.19 99 ALA A O 1
ATOM 783 N N . GLN A 1 100 ? -7.691 -4.701 12.167 1.00 96.62 100 GLN A N 1
ATOM 784 C CA . GLN A 1 100 ? -7.671 -3.546 13.066 1.00 96.62 100 GLN A CA 1
ATOM 785 C C . GLN A 1 100 ? -6.267 -3.305 13.628 1.00 96.62 100 GLN A C 1
ATOM 787 O O . GLN A 1 100 ? -5.758 -2.192 13.543 1.00 96.62 100 GLN A O 1
ATOM 792 N N . PHE A 1 101 ? -5.602 -4.348 14.130 1.00 95.94 101 PHE A N 1
ATOM 793 C CA . PHE A 1 101 ? -4.242 -4.244 14.660 1.00 95.94 101 PHE A CA 1
ATOM 794 C C . PHE A 1 101 ? -3.239 -3.735 13.612 1.00 95.94 101 PHE A C 1
ATOM 796 O O . PHE A 1 101 ? -2.451 -2.824 13.868 1.00 95.94 101 PHE A O 1
ATOM 803 N N . THR A 1 102 ? -3.286 -4.296 12.404 1.00 96.38 102 THR A N 1
ATOM 804 C CA . THR A 1 102 ? -2.382 -3.904 11.314 1.00 96.38 102 THR A CA 1
ATOM 805 C C . THR A 1 102 ? -2.667 -2.502 10.793 1.00 96.38 102 THR A C 1
ATOM 807 O O . THR A 1 102 ? -1.723 -1.734 10.623 1.00 96.38 102 THR A O 1
ATOM 810 N N . VAL A 1 103 ? -3.932 -2.124 10.607 1.00 97.00 103 VAL A N 1
ATOM 811 C CA . VAL A 1 103 ? -4.313 -0.767 10.195 1.00 97.00 103 VAL A CA 1
ATOM 812 C C . VAL A 1 103 ? -3.903 0.258 11.247 1.00 97.00 103 VAL A C 1
ATOM 814 O O . VAL A 1 103 ? -3.268 1.245 10.891 1.00 97.00 103 VAL A O 1
ATOM 817 N N . LEU A 1 104 ? -4.156 0.010 12.536 1.00 96.81 104 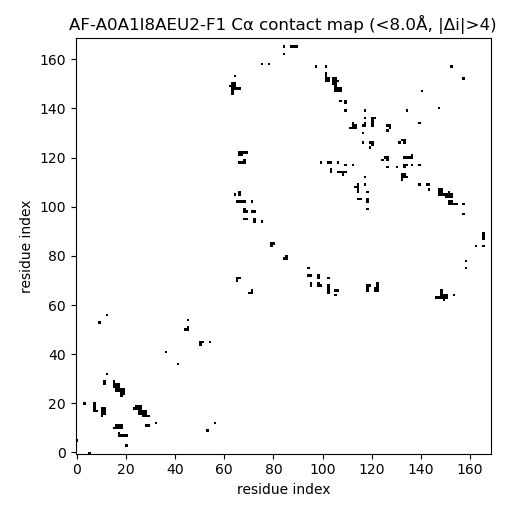LEU A N 1
ATOM 818 C CA . LEU A 1 104 ? -3.729 0.911 13.615 1.00 96.81 104 LEU A CA 1
ATOM 819 C C . LEU A 1 104 ? -2.219 1.159 13.600 1.00 96.81 104 LEU A C 1
ATOM 821 O O . LEU A 1 104 ? -1.794 2.291 13.798 1.00 96.81 104 LEU A O 1
ATOM 825 N N . SER A 1 105 ? -1.413 0.140 13.286 1.00 96.50 105 SER A N 1
ATOM 826 C CA . SER A 1 105 ? 0.046 0.294 13.174 1.00 96.50 105 SER A CA 1
ATOM 827 C C . SER A 1 105 ? 0.508 1.192 12.014 1.00 96.50 105 SER A C 1
ATOM 829 O O . SER A 1 105 ? 1.679 1.561 11.967 1.00 96.50 105 SER A O 1
ATOM 831 N N . ARG A 1 106 ? -0.381 1.506 11.061 1.00 95.62 106 ARG A N 1
ATOM 832 C CA . ARG A 1 106 ? -0.095 2.295 9.849 1.00 95.62 106 ARG A CA 1
ATOM 833 C C . ARG A 1 106 ? -0.602 3.733 9.931 1.00 95.62 106 ARG A C 1
ATOM 835 O O . ARG A 1 106 ? -0.186 4.574 9.133 1.00 95.62 106 ARG A O 1
ATOM 842 N N . LEU A 1 107 ? -1.519 4.006 10.857 1.00 96.19 107 LEU A N 1
ATOM 843 C CA . LEU A 1 107 ? -2.101 5.329 11.051 1.00 96.19 107 LEU A CA 1
ATOM 844 C C . LEU A 1 107 ? -1.162 6.197 11.882 1.00 96.19 107 LEU A C 1
ATOM 846 O O . LEU A 1 107 ? -0.687 5.771 12.933 1.00 96.19 107 LEU A O 1
ATOM 850 N N . LYS A 1 108 ? -0.946 7.445 11.461 1.00 94.56 108 LYS A N 1
ATOM 851 C CA . LYS A 1 108 ? -0.307 8.429 12.337 1.00 94.56 108 LYS A CA 1
ATOM 852 C C . LYS A 1 108 ? -1.251 8.820 13.464 1.00 94.56 108 LYS A C 1
ATOM 854 O O . LYS A 1 108 ? -2.456 9.004 13.245 1.00 94.56 108 LYS A O 1
ATOM 859 N N . GLU A 1 109 ? -0.683 8.982 14.650 1.00 92.94 109 GLU A N 1
ATOM 860 C CA . GLU A 1 109 ? -1.420 9.374 15.842 1.00 92.94 109 GLU A CA 1
ATOM 861 C C . GLU A 1 109 ? -1.982 10.800 15.686 1.00 92.94 109 GLU A C 1
ATOM 863 O O . GLU A 1 109 ? -1.235 11.722 15.349 1.00 92.94 109 GLU A O 1
ATOM 868 N N . PRO A 1 110 ? -3.302 10.999 15.849 1.00 91.81 110 PRO A N 1
ATOM 869 C CA . PRO A 1 110 ? -3.905 12.321 15.738 1.00 91.81 110 PRO A CA 1
ATOM 870 C C . PRO A 1 110 ? -3.776 13.113 17.049 1.00 91.81 110 PRO A C 1
ATOM 872 O O . PRO A 1 110 ? -4.043 12.584 18.119 1.00 91.81 110 PRO A O 1
ATOM 875 N N . GLU A 1 111 ? -3.472 14.411 16.968 1.00 86.06 111 GLU A N 1
ATOM 876 C CA . GLU A 1 111 ? -3.193 15.247 18.154 1.00 86.06 111 GLU A CA 1
ATOM 877 C C . GLU A 1 111 ? -4.373 15.389 19.130 1.00 86.06 111 GLU A C 1
ATOM 879 O O . GLU A 1 111 ? -4.194 15.373 20.342 1.00 86.06 111 GLU A O 1
ATOM 884 N N . ASN A 1 112 ? -5.592 15.554 18.606 1.00 85.62 112 ASN A N 1
ATOM 885 C CA . ASN A 1 112 ? -6.765 15.953 19.397 1.00 85.62 112 ASN A CA 1
ATOM 886 C C . ASN A 1 112 ? -7.918 14.937 19.332 1.00 85.62 112 ASN A C 1
ATOM 888 O O . ASN A 1 112 ? -9.077 15.296 19.532 1.00 85.62 112 ASN A O 1
ATOM 892 N N . SER A 1 113 ? -7.631 13.672 19.019 1.00 88.94 113 SER A N 1
ATOM 893 C CA . SER A 1 113 ? -8.652 12.618 18.940 1.00 88.94 113 SER A CA 1
ATOM 894 C C . SER A 1 113 ? -8.047 11.239 19.195 1.00 88.94 113 SER A C 1
ATOM 896 O O . SER A 1 113 ? -6.832 11.098 19.226 1.00 88.94 113 SER A O 1
ATOM 898 N N . ASN A 1 114 ? -8.875 10.207 19.329 1.00 91.50 114 ASN A N 1
ATOM 899 C CA . ASN A 1 114 ? -8.383 8.839 19.467 1.00 91.50 114 ASN A CA 1
ATOM 900 C C . ASN A 1 114 ? -7.993 8.240 18.098 1.00 91.50 114 ASN A C 1
ATOM 902 O O . ASN A 1 114 ? -8.747 8.347 17.126 1.00 91.50 114 ASN A O 1
ATOM 906 N N . ILE A 1 115 ? -6.851 7.546 18.026 1.00 94.31 115 ILE A N 1
ATOM 907 C CA . ILE A 1 115 ? -6.422 6.792 16.835 1.00 94.31 115 ILE A CA 1
ATOM 908 C C . ILE A 1 115 ? -7.444 5.720 16.427 1.00 94.31 115 ILE A C 1
ATOM 910 O O . ILE A 1 115 ? -7.667 5.487 15.239 1.00 94.31 115 ILE A O 1
ATOM 914 N N . TYR A 1 116 ? -8.137 5.121 17.400 1.00 94.81 116 TYR A N 1
ATOM 915 C CA . TYR A 1 116 ? -9.201 4.156 17.130 1.00 94.81 116 TYR A CA 1
ATOM 916 C C . TYR A 1 116 ? -10.400 4.805 16.423 1.00 94.81 116 TYR A C 1
ATOM 918 O O . TYR A 1 116 ? -10.967 4.228 15.494 1.00 94.81 116 TYR A O 1
ATOM 926 N N . SER A 1 117 ? -10.749 6.037 16.802 1.00 94.50 117 SER A N 1
ATOM 927 C CA . SER A 1 117 ? -11.801 6.814 16.137 1.00 94.50 117 SER A CA 1
ATOM 928 C C . SER A 1 117 ? -11.396 7.171 14.706 1.00 94.50 117 SER A C 1
ATOM 930 O O . SER A 1 117 ? -12.189 6.991 13.785 1.00 94.50 117 SER A O 1
ATOM 932 N N . LYS A 1 118 ? -10.131 7.560 14.489 1.00 95.31 118 LYS A N 1
ATOM 933 C CA . LYS A 1 118 ? -9.567 7.789 13.148 1.00 95.31 118 LYS A CA 1
ATOM 934 C C . LYS A 1 118 ? -9.669 6.546 12.254 1.00 95.31 118 LYS A C 1
ATOM 936 O O . LYS A 1 118 ? -10.114 6.659 11.114 1.00 95.31 118 LYS A O 1
ATOM 941 N N . ME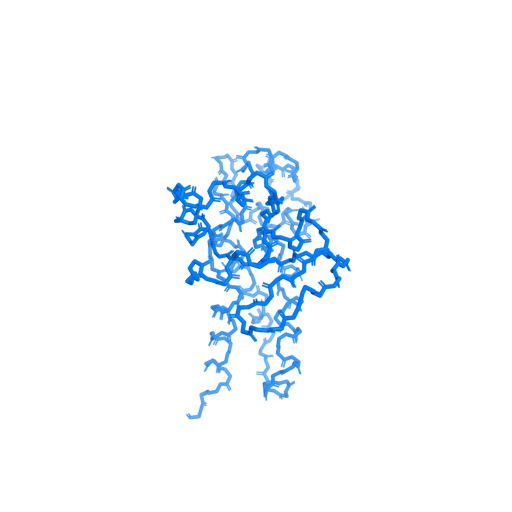T A 1 119 ? -9.325 5.365 12.773 1.00 96.50 119 MET A N 1
ATOM 942 C CA . MET A 1 119 ? -9.449 4.093 12.044 1.00 96.50 119 MET A CA 1
ATOM 943 C C . MET A 1 119 ? -10.890 3.826 11.586 1.00 96.50 119 MET A C 1
ATOM 945 O O . MET A 1 119 ? -11.118 3.504 10.421 1.00 96.50 119 MET A O 1
ATOM 949 N N . ARG A 1 120 ? -11.867 3.980 12.485 1.00 95.25 120 ARG A N 1
ATOM 950 C CA . ARG A 1 120 ? -13.293 3.770 12.178 1.00 95.25 120 ARG A CA 1
ATOM 951 C C . ARG A 1 120 ? -13.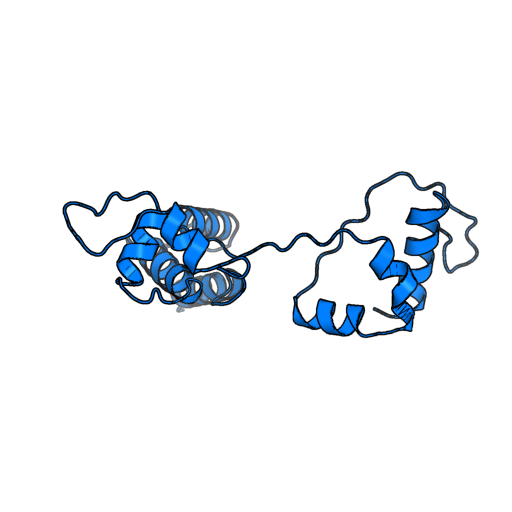819 4.787 11.161 1.00 95.25 120 ARG A C 1
ATOM 953 O O . ARG A 1 120 ? -14.518 4.411 10.224 1.00 95.25 120 ARG A O 1
ATOM 960 N N . VAL A 1 121 ? -13.423 6.057 11.281 1.00 95.06 121 VAL A N 1
ATOM 961 C CA . VAL A 1 121 ? -13.773 7.104 10.303 1.00 95.06 121 VAL A CA 1
ATOM 962 C C . VAL A 1 121 ? -13.201 6.791 8.919 1.00 95.06 121 VAL A C 1
ATOM 964 O O . VAL A 1 121 ? -13.894 6.957 7.918 1.00 95.06 121 VAL A O 1
ATOM 967 N N . TYR A 1 122 ? -11.966 6.288 8.837 1.00 95.19 122 TYR A N 1
ATOM 968 C CA . TYR A 1 122 ? -11.387 5.829 7.570 1.00 95.19 122 TYR A CA 1
ATOM 969 C C . TYR A 1 122 ? -12.135 4.635 6.978 1.00 95.19 122 TYR A C 1
ATOM 971 O O . TYR A 1 122 ? -12.277 4.545 5.757 1.00 95.19 122 TYR A O 1
ATOM 979 N N . ASP A 1 123 ? -12.662 3.744 7.817 1.00 96.06 123 ASP A N 1
ATOM 980 C CA . ASP A 1 123 ? -13.483 2.628 7.350 1.00 96.06 123 ASP A CA 1
ATOM 981 C C . ASP A 1 123 ? -14.868 3.071 6.836 1.00 96.06 123 ASP A C 1
ATOM 983 O O . ASP A 1 123 ? -15.496 2.346 6.063 1.00 96.06 123 ASP A O 1
ATOM 987 N N . GLY A 1 124 ? -15.276 4.309 7.139 1.00 93.00 124 GLY A N 1
ATOM 988 C CA . GLY A 1 124 ? -16.506 4.949 6.666 1.00 93.00 124 GLY A CA 1
ATOM 989 C C . GLY A 1 124 ? -17.552 5.168 7.759 1.00 93.00 124 GLY A C 1
ATOM 990 O O . GLY A 1 124 ? -18.681 5.549 7.456 1.00 93.00 124 GLY A O 1
ATOM 991 N N . GLU A 1 125 ? -17.206 4.924 9.023 1.00 92.38 125 GLU A N 1
ATOM 992 C CA . GLU A 1 125 ? -18.125 5.100 10.143 1.00 92.38 125 GLU A CA 1
ATOM 993 C C . GLU A 1 125 ? -18.304 6.582 10.504 1.00 92.38 125 GLU A C 1
ATOM 995 O O . GLU A 1 125 ? -17.341 7.347 10.589 1.00 92.38 125 GLU A O 1
ATOM 1000 N N . ASN A 1 126 ? -19.548 6.989 10.772 1.00 89.06 126 ASN A N 1
ATOM 1001 C CA . ASN A 1 126 ? -19.847 8.318 11.294 1.00 89.06 126 ASN A CA 1
ATOM 1002 C C . ASN A 1 126 ? -19.874 8.272 12.825 1.00 89.06 126 ASN A C 1
ATOM 1004 O O . ASN A 1 126 ? -20.773 7.677 13.413 1.00 89.06 126 ASN A O 1
ATOM 1008 N N . LEU A 1 127 ? -18.881 8.894 13.461 1.00 87.81 127 LEU A N 1
ATOM 1009 C CA . LEU A 1 127 ? -18.704 8.838 14.913 1.00 87.81 127 LEU A CA 1
ATOM 1010 C C . LEU A 1 127 ? -19.230 10.060 15.665 1.00 87.81 127 LEU A C 1
ATOM 1012 O O . LEU A 1 127 ? -19.037 10.116 16.875 1.00 87.81 127 LEU A O 1
ATOM 1016 N N . LYS A 1 128 ? -19.901 11.011 15.001 1.00 78.19 128 LYS A N 1
ATOM 1017 C CA . LYS A 1 128 ? -20.343 12.269 15.634 1.00 78.19 128 LYS A CA 1
ATOM 1018 C C . LYS A 1 128 ? -21.157 12.063 16.917 1.00 78.19 128 LYS A C 1
ATOM 1020 O O . LYS A 1 128 ? -20.992 12.833 17.856 1.00 78.19 128 LYS A O 1
ATOM 1025 N N . ASP A 1 129 ? -21.971 11.009 16.967 1.00 78.62 129 ASP A N 1
ATOM 1026 C CA . ASP A 1 129 ? -22.827 10.710 18.121 1.00 78.62 129 ASP A CA 1
ATOM 1027 C C . ASP A 1 129 ? -22.105 9.910 19.222 1.00 78.62 129 ASP A C 1
ATOM 1029 O O . ASP A 1 129 ? -22.507 9.940 20.382 1.00 78.62 129 ASP A O 1
ATOM 1033 N N . THR A 1 130 ? -21.033 9.188 18.877 1.00 82.19 130 THR A N 1
ATOM 1034 C CA . THR A 1 130 ? -20.301 8.301 19.802 1.00 82.19 130 THR A CA 1
ATOM 1035 C C . THR A 1 130 ? -19.001 8.896 20.335 1.00 82.19 130 THR A C 1
ATOM 1037 O O . THR A 1 130 ? -18.586 8.569 21.442 1.00 82.19 130 THR A O 1
ATOM 1040 N N . ASP A 1 131 ? -18.339 9.740 19.547 1.00 84.38 131 ASP A N 1
ATOM 1041 C CA . ASP A 1 131 ? -17.096 10.411 19.906 1.00 84.38 131 ASP A CA 1
ATOM 1042 C C . ASP A 1 131 ? -17.118 11.846 19.351 1.00 84.38 131 ASP A C 1
ATOM 1044 O O . ASP A 1 131 ? -16.796 12.063 18.180 1.00 84.38 131 ASP A O 1
ATOM 1048 N N . PRO A 1 132 ? -17.466 12.848 20.178 1.00 82.44 132 PRO A N 1
ATOM 1049 C CA . PRO A 1 132 ? -17.540 14.240 19.741 1.00 82.44 132 PRO A CA 1
ATOM 1050 C C . PRO A 1 132 ? -16.171 14.836 19.379 1.00 82.44 132 PRO A C 1
ATOM 1052 O O . PRO A 1 132 ? -16.119 15.914 18.791 1.00 82.44 132 PRO A O 1
ATOM 1055 N N . LYS A 1 133 ? -15.058 14.165 19.716 1.00 86.94 133 LYS A N 1
ATOM 1056 C CA . LYS A 1 133 ? -13.702 14.572 19.312 1.00 86.94 133 LYS A CA 1
ATOM 1057 C C . LYS A 1 133 ? -13.273 13.957 17.978 1.00 86.94 133 LYS A C 1
ATOM 1059 O O . LYS A 1 133 ? -12.199 14.296 17.477 1.00 86.94 133 LYS A O 1
ATOM 1064 N N . ALA A 1 134 ? -14.065 13.048 17.406 1.00 88.00 134 ALA A N 1
ATOM 1065 C CA . ALA A 1 134 ? -13.773 12.468 16.105 1.00 88.00 134 ALA A CA 1
ATOM 1066 C C . ALA A 1 134 ? -13.872 13.539 15.011 1.00 88.00 134 ALA A C 1
ATOM 1068 O O . ALA A 1 134 ? -14.866 14.259 14.901 1.00 88.00 134 ALA A O 1
ATOM 1069 N N . LYS A 1 135 ? -12.828 13.626 14.187 1.00 89.69 135 LYS A N 1
ATOM 1070 C CA . LYS A 1 135 ? -12.778 14.549 13.052 1.00 89.69 135 LYS A CA 1
ATOM 1071 C C . LYS A 1 135 ? -13.344 13.901 11.793 1.00 89.69 135 LYS A C 1
ATOM 1073 O O . LYS A 1 135 ? -13.517 12.683 11.718 1.00 89.69 135 LYS A O 1
ATOM 1078 N N . SER A 1 136 ? -13.622 14.713 10.780 1.00 91.12 136 SER A N 1
ATOM 1079 C CA . SER A 1 136 ? -13.975 14.203 9.457 1.00 91.12 136 SER A CA 1
ATOM 1080 C C . SER A 1 136 ? -12.786 13.505 8.784 1.00 91.12 136 SER A C 1
ATOM 1082 O O . SER A 1 136 ? -11.619 13.749 9.101 1.00 91.12 136 SER A O 1
ATOM 1084 N N . ILE A 1 137 ? -13.076 12.645 7.801 1.00 91.88 137 ILE A N 1
ATOM 1085 C CA . ILE A 1 137 ? -12.041 11.947 7.024 1.00 91.88 137 ILE A CA 1
ATOM 1086 C C . ILE A 1 137 ? -11.061 12.914 6.344 1.00 91.88 137 ILE A C 1
ATOM 1088 O O . ILE A 1 137 ? -9.873 12.610 6.258 1.00 91.88 137 ILE A O 1
ATOM 1092 N N . GLN A 1 138 ? -11.544 14.074 5.886 1.00 91.81 138 GLN A N 1
ATOM 1093 C CA . GLN A 1 138 ? -10.714 15.065 5.209 1.00 91.81 138 GLN A CA 1
ATOM 1094 C C . GLN A 1 138 ? -9.724 15.705 6.184 1.00 91.81 138 GLN A C 1
ATOM 1096 O O . GLN A 1 138 ? -8.528 15.691 5.924 1.00 91.81 138 GLN A O 1
ATOM 1101 N N . GLU A 1 139 ? -10.190 16.138 7.357 1.00 91.62 139 GLU A N 1
ATOM 1102 C CA . GLU A 1 139 ? -9.319 16.699 8.398 1.00 91.62 139 GLU A CA 1
ATOM 1103 C C . GLU A 1 139 ? -8.250 15.701 8.858 1.00 91.62 139 GLU A C 1
ATOM 1105 O O . GLU A 1 139 ? -7.101 16.074 9.099 1.00 91.62 139 GLU A O 1
ATOM 1110 N N . TYR A 1 140 ? -8.604 14.415 8.964 1.00 93.38 140 TYR A N 1
ATOM 1111 C CA . TYR A 1 140 ? -7.629 13.380 9.294 1.00 93.38 140 TYR A CA 1
ATOM 1112 C C . TYR A 1 140 ? -6.564 13.212 8.213 1.00 93.38 140 TYR A C 1
ATOM 1114 O O . TYR A 1 140 ? -5.387 13.105 8.558 1.00 93.38 140 TYR A O 1
ATOM 1122 N N . ARG A 1 141 ? -6.948 13.237 6.933 1.00 91.75 141 ARG A N 1
ATOM 1123 C CA . ARG A 1 141 ? -6.002 13.174 5.810 1.00 91.75 141 ARG A CA 1
ATOM 1124 C C . ARG A 1 141 ? -5.084 14.389 5.777 1.00 91.75 141 ARG A C 1
ATOM 1126 O O . ARG A 1 141 ? -3.873 14.220 5.665 1.00 91.75 141 ARG A O 1
ATOM 1133 N N . ASP A 1 142 ? -5.645 15.579 5.954 1.00 91.81 142 ASP A N 1
ATOM 1134 C CA . ASP A 1 142 ? -4.887 16.829 5.944 1.00 91.81 142 ASP A CA 1
ATOM 1135 C C . ASP A 1 142 ? -3.875 16.868 7.099 1.00 91.81 142 ASP A C 1
ATOM 1137 O O . ASP A 1 142 ? -2.711 17.200 6.893 1.00 91.81 142 ASP A O 1
ATOM 1141 N N . SER A 1 143 ? -4.282 16.438 8.302 1.00 91.44 143 SER A N 1
ATOM 1142 C CA . SER A 1 143 ? -3.384 16.371 9.468 1.00 91.44 143 SER A CA 1
ATOM 1143 C C . SER A 1 143 ? -2.285 15.310 9.349 1.00 91.44 143 SER A C 1
ATOM 1145 O O . SER A 1 143 ? -1.189 15.484 9.874 1.00 91.44 143 SER A O 1
ATOM 1147 N N . ALA A 1 144 ? -2.564 14.198 8.669 1.00 90.62 144 ALA A N 1
ATOM 1148 C CA . ALA A 1 144 ? -1.623 13.098 8.523 1.00 90.62 144 ALA A CA 1
ATOM 1149 C C . ALA A 1 144 ? -0.558 13.357 7.441 1.00 90.62 144 ALA A C 1
ATOM 1151 O O . ALA A 1 144 ? 0.572 12.853 7.527 1.00 90.62 144 ALA A O 1
ATOM 1152 N N . GLY A 1 145 ? -0.911 14.153 6.432 1.00 91.25 145 GLY A N 1
ATOM 1153 C CA . GLY A 1 145 ? -0.050 14.479 5.304 1.00 91.25 145 GLY A CA 1
ATOM 1154 C C . GLY A 1 145 ? 0.158 13.310 4.336 1.00 91.25 145 GLY A C 1
ATOM 1155 O O . GLY A 1 145 ? -0.497 12.271 4.406 1.00 91.25 145 GLY A O 1
ATOM 1156 N N . VAL A 1 146 ? 1.105 13.489 3.414 1.00 87.69 146 VAL A N 1
ATOM 1157 C CA . VAL A 1 146 ? 1.319 12.587 2.265 1.00 87.69 146 VAL A CA 1
ATOM 1158 C C . VAL A 1 146 ? 1.924 11.224 2.618 1.00 87.69 146 VAL A C 1
ATOM 1160 O O . VAL A 1 146 ? 1.798 10.290 1.834 1.00 87.69 146 VAL A O 1
ATOM 1163 N N . ASP A 1 147 ? 2.553 11.093 3.789 1.00 89.69 147 ASP A N 1
ATOM 1164 C CA . ASP A 1 147 ? 3.216 9.849 4.214 1.00 89.69 147 ASP A CA 1
ATOM 1165 C C . ASP A 1 147 ? 2.330 8.953 5.102 1.00 89.69 147 ASP A C 1
ATOM 1167 O O . ASP A 1 147 ? 2.820 8.025 5.751 1.00 89.69 147 ASP A O 1
ATOM 1171 N N . GLU A 1 148 ? 1.031 9.240 5.201 1.00 94.31 148 GLU A N 1
ATOM 1172 C CA . GLU A 1 148 ? 0.094 8.383 5.932 1.00 94.31 148 GLU A CA 1
ATOM 1173 C C . GLU A 1 148 ? 0.051 6.978 5.315 1.00 94.31 148 GLU A C 1
ATOM 1175 O O . GLU A 1 148 ? -0.123 6.818 4.108 1.00 94.31 148 GLU A O 1
ATOM 1180 N N . GLY A 1 149 ? 0.205 5.942 6.142 1.00 93.44 149 GLY A N 1
ATOM 1181 C CA . GLY A 1 149 ? 0.211 4.560 5.665 1.00 93.44 149 GLY A CA 1
ATOM 1182 C C . GLY A 1 149 ? 1.482 4.128 4.936 1.00 93.44 149 GLY A C 1
ATOM 1183 O O . GLY A 1 149 ? 1.533 3.000 4.459 1.00 93.44 149 GLY A O 1
ATOM 1184 N N . MET A 1 150 ? 2.524 4.963 4.866 1.00 92.31 150 MET A N 1
ATOM 1185 C CA . MET A 1 150 ? 3.825 4.561 4.303 1.00 92.31 150 MET A CA 1
ATOM 1186 C C . MET A 1 150 ? 4.642 3.678 5.260 1.00 92.31 150 MET A C 1
ATOM 1188 O O . MET A 1 150 ? 5.583 3.008 4.842 1.00 92.31 150 MET A O 1
ATOM 1192 N N . ASN A 1 151 ? 4.271 3.649 6.542 1.00 91.81 151 ASN A N 1
ATOM 1193 C CA . ASN A 1 151 ? 4.916 2.861 7.591 1.00 91.81 151 ASN A CA 1
ATOM 1194 C C . ASN A 1 151 ? 3.905 1.933 8.277 1.00 91.81 151 ASN A C 1
ATOM 1196 O O . ASN A 1 151 ? 2.699 2.077 8.096 1.00 91.81 151 ASN A O 1
ATOM 1200 N N . GLY A 1 152 ? 4.408 0.991 9.076 1.00 93.12 152 GLY A N 1
ATOM 1201 C CA . GLY A 1 152 ? 3.596 0.058 9.858 1.00 93.12 152 GLY A CA 1
ATOM 1202 C C . GLY A 1 152 ? 3.768 -1.398 9.435 1.00 93.12 152 GLY A C 1
ATOM 1203 O O . GLY A 1 152 ? 4.675 -1.758 8.680 1.00 93.12 152 GLY A O 1
ATOM 1204 N N . LEU A 1 153 ? 2.903 -2.266 9.957 1.00 94.81 153 LEU A N 1
ATOM 1205 C CA . LEU A 1 153 ? 2.974 -3.700 9.699 1.00 94.81 153 LEU A CA 1
ATOM 1206 C C . LEU A 1 153 ? 2.517 -4.037 8.279 1.00 94.81 153 LEU A C 1
ATOM 1208 O O . LEU A 1 153 ? 1.415 -3.685 7.849 1.00 94.81 153 LEU A O 1
ATOM 1212 N N . SER A 1 154 ? 3.352 -4.795 7.569 1.00 92.69 154 SER A N 1
ATOM 1213 C CA . SER A 1 154 ? 3.042 -5.253 6.216 1.00 92.69 154 SER A CA 1
ATOM 1214 C C . SER A 1 154 ? 1.971 -6.345 6.210 1.00 92.69 154 SER A C 1
ATOM 1216 O O . SER A 1 154 ? 1.891 -7.18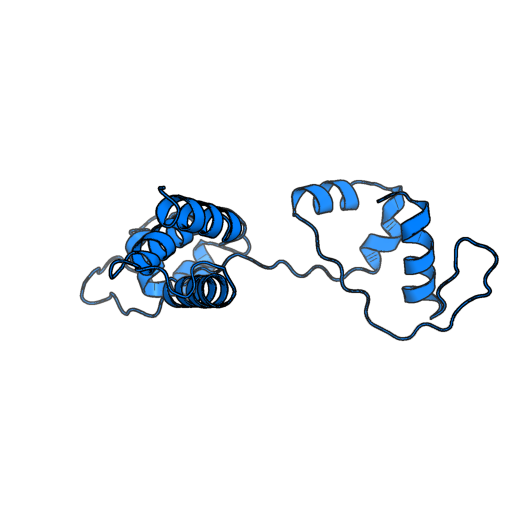1 7.111 1.00 92.69 154 SER A O 1
ATOM 1218 N N . THR A 1 155 ? 1.205 -6.421 5.126 1.00 90.31 155 THR A N 1
ATOM 1219 C CA . THR A 1 155 ? 0.274 -7.533 4.877 1.00 90.31 155 THR A CA 1
ATOM 1220 C C . THR A 1 155 ? 0.995 -8.891 4.883 1.00 90.31 155 THR A C 1
ATOM 1222 O O . THR A 1 155 ? 0.452 -9.893 5.344 1.00 90.31 155 THR A O 1
ATOM 1225 N N . ARG A 1 156 ? 2.267 -8.942 4.452 1.00 88.75 156 ARG A N 1
ATOM 1226 C CA . ARG A 1 156 ? 3.093 -10.162 4.517 1.00 88.75 156 ARG A CA 1
ATOM 1227 C C . ARG A 1 156 ? 3.330 -10.624 5.955 1.00 88.75 156 ARG A C 1
ATOM 1229 O O . ARG A 1 156 ? 3.321 -11.828 6.212 1.00 88.75 156 ARG A O 1
ATOM 1236 N N . PHE A 1 157 ? 3.555 -9.691 6.883 1.00 91.00 157 PHE A N 1
ATOM 1237 C CA . PHE A 1 157 ? 3.660 -10.014 8.305 1.00 91.00 157 PHE A CA 1
ATOM 1238 C C . PHE A 1 157 ? 2.359 -10.649 8.806 1.00 91.00 157 PHE A C 1
ATOM 1240 O O . PHE A 1 157 ? 2.404 -11.733 9.382 1.00 91.00 157 PHE A O 1
ATOM 1247 N N . ALA A 1 158 ? 1.213 -10.034 8.508 1.00 90.12 158 ALA A N 1
ATOM 1248 C CA . ALA A 1 158 ? -0.100 -10.541 8.902 1.00 90.12 158 ALA A CA 1
ATOM 1249 C C . ALA A 1 158 ? -0.362 -11.961 8.378 1.00 90.12 158 ALA A C 1
ATOM 1251 O O . ALA A 1 158 ? -0.730 -12.850 9.143 1.00 90.12 158 ALA A O 1
ATOM 1252 N N . PHE A 1 159 ? -0.067 -12.211 7.099 1.00 86.88 159 PHE A N 1
ATOM 1253 C CA . PHE A 1 159 ? -0.210 -13.540 6.505 1.00 86.88 159 PHE A CA 1
ATOM 1254 C C . PHE A 1 159 ? 0.695 -14.583 7.172 1.00 86.88 159 PHE A C 1
ATOM 1256 O O . PHE A 1 159 ? 0.259 -15.695 7.447 1.00 86.88 159 PHE A O 1
ATOM 1263 N N . LYS A 1 160 ? 1.942 -14.227 7.512 1.00 89.00 160 LYS A N 1
ATOM 1264 C CA . LYS A 1 160 ? 2.841 -15.119 8.263 1.00 89.00 160 LYS A CA 1
ATOM 1265 C C . LYS A 1 160 ? 2.267 -15.489 9.634 1.00 89.00 160 LYS A C 1
ATOM 1267 O O . LYS A 1 160 ? 2.472 -16.616 10.078 1.00 89.00 160 LYS A O 1
ATOM 1272 N N . ILE A 1 161 ? 1.594 -14.556 10.308 1.00 88.25 161 ILE A N 1
ATOM 1273 C CA . ILE A 1 161 ? 0.927 -14.821 11.588 1.00 88.25 161 ILE A CA 1
ATOM 1274 C C . ILE A 1 161 ? -0.254 -15.768 11.386 1.00 88.25 161 ILE A C 1
ATOM 1276 O O . ILE A 1 161 ? -0.308 -16.786 12.070 1.00 88.25 161 ILE A O 1
ATOM 1280 N N . LEU A 1 162 ? -1.125 -15.506 10.406 1.00 84.81 162 LEU A N 1
ATOM 1281 C CA . LEU A 1 162 ? -2.232 -16.408 10.071 1.00 84.81 162 LEU A CA 1
ATOM 1282 C C . LEU A 1 162 ? -1.712 -17.827 9.807 1.00 84.81 162 LEU A C 1
ATOM 1284 O O . LEU A 1 162 ? -2.119 -18.764 10.485 1.00 84.81 162 LEU A O 1
ATOM 1288 N N . SER A 1 163 ? -0.719 -17.986 8.932 1.00 82.12 163 SER A N 1
ATOM 1289 C CA . SER A 1 163 ? -0.168 -19.306 8.607 1.00 82.12 163 SER A CA 1
ATOM 1290 C C . SER A 1 163 ? 0.469 -20.047 9.778 1.00 82.12 163 SER A C 1
ATOM 1292 O O . SER A 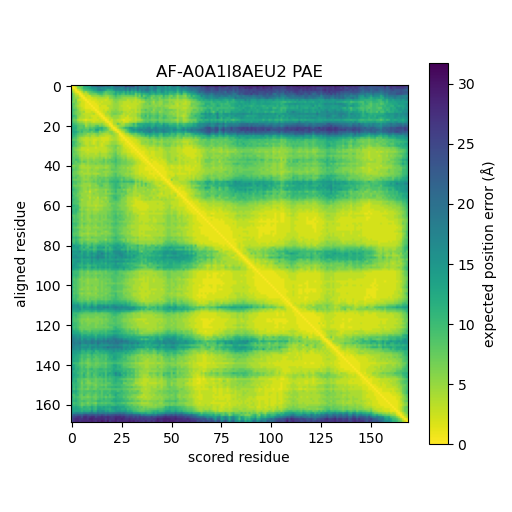1 163 ? 0.579 -21.266 9.714 1.00 82.12 163 SER A O 1
ATOM 1294 N N . LYS A 1 164 ? 0.898 -19.351 10.835 1.00 81.69 164 LYS A N 1
ATOM 1295 C CA . LYS A 1 164 ? 1.370 -19.997 12.067 1.00 81.69 164 LYS A CA 1
ATOM 1296 C C . LYS A 1 164 ? 0.222 -20.427 12.971 1.00 81.69 164 LYS A C 1
ATOM 1298 O O . LYS A 1 164 ? 0.299 -21.490 13.564 1.00 81.69 164 LYS A O 1
ATOM 1303 N N . VAL A 1 165 ? -0.816 -19.601 13.089 1.00 75.88 165 VAL A N 1
ATOM 1304 C CA . VAL A 1 165 ? -1.959 -19.868 13.974 1.00 75.88 165 VAL A CA 1
ATOM 1305 C C . VAL A 1 165 ? -2.809 -21.026 13.445 1.00 75.88 165 VAL A C 1
ATOM 1307 O O . VAL A 1 165 ? -3.279 -21.834 14.234 1.00 75.88 165 VAL A O 1
ATOM 1310 N N . PHE A 1 166 ? -2.962 -21.147 12.124 1.00 68.94 166 PHE A N 1
ATOM 1311 C CA . PHE A 1 166 ? -3.712 -22.251 11.518 1.00 68.94 166 PHE A CA 1
ATOM 1312 C C . PHE A 1 166 ? -2.942 -23.583 11.431 1.00 68.94 166 PHE A C 1
ATOM 1314 O O . PHE A 1 166 ? -3.581 -24.613 11.263 1.00 68.94 166 PHE A O 1
ATOM 1321 N N . ASN A 1 167 ? -1.605 -23.576 11.524 1.00 55.53 167 ASN A N 1
ATOM 1322 C CA . ASN A 1 167 ? -0.752 -24.768 11.369 1.00 55.53 167 ASN A CA 1
ATOM 1323 C C . ASN A 1 167 ? -0.071 -25.188 12.687 1.00 55.53 167 ASN A C 1
ATOM 1325 O O . ASN A 1 167 ? 1.108 -25.541 12.677 1.00 55.53 167 ASN A O 1
ATOM 1329 N N . PHE A 1 168 ? -0.765 -25.116 13.823 1.00 47.75 168 PHE A N 1
ATOM 1330 C CA . PHE A 1 168 ? -0.294 -25.814 15.023 1.00 47.75 168 PHE A CA 1
ATOM 1331 C C . PHE A 1 168 ? -0.734 -27.285 14.956 1.00 47.75 168 PHE A C 1
ATOM 1333 O O . PHE A 1 168 ? -1.799 -27.630 15.459 1.00 47.75 168 PHE A O 1
ATOM 1340 N N . ASP A 1 169 ? 0.105 -28.095 14.303 1.00 40.31 169 ASP A N 1
ATOM 1341 C CA . ASP A 1 169 ? 0.310 -29.530 14.565 1.00 40.31 169 ASP A CA 1
ATOM 1342 C C . ASP A 1 169 ? 1.702 -29.709 15.197 1.00 40.31 169 ASP A C 1
ATOM 1344 O O . ASP A 1 169 ? 2.654 -29.033 14.727 1.00 40.31 169 ASP A O 1
#

Solvent-accessible surface area (backbone atoms only — not comparable to full-atom values): 10300 Å² total; per-residue (Å²): 130,64,73,82,70,51,54,29,54,50,36,27,75,72,72,35,25,33,48,54,95,74,90,50,71,71,39,84,38,88,84,82,90,84,85,86,80,54,71,68,60,46,51,58,50,70,71,33,76,92,41,48,82,53,58,84,73,58,86,88,79,88,80,53,54,73,59,25,40,70,58,41,33,53,52,51,52,56,52,36,63,77,38,95,54,54,82,57,91,72,66,84,62,51,59,55,54,54,19,45,55,35,27,58,52,22,53,69,81,50,94,76,41,58,54,68,50,51,42,43,31,56,56,66,50,85,43,69,92,83,36,81,55,52,69,55,62,65,60,51,48,65,75,50,46,92,65,48,19,67,53,58,62,50,71,67,57,53,50,55,50,52,60,49,70,78,58,78,124